Protein AF-A0ABD0PKR1-F1 (afdb_monomer_lite)

Organism: 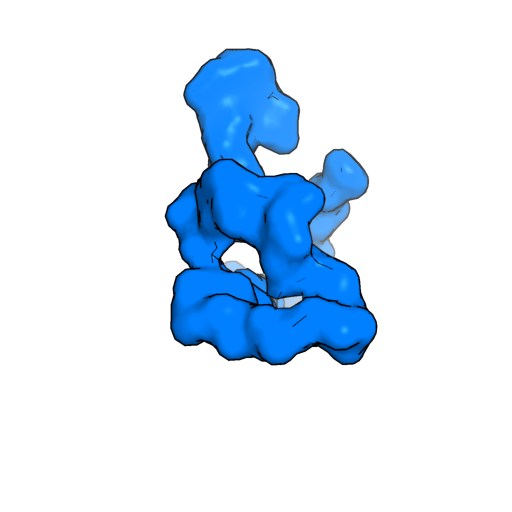Cirrhinus mrigala (NCBI:txid683832)

Radius of gyration: 13.3 Å; chains: 1; bounding box: 28×27×34 Å

pLDDT: mean 93.52, std 5.96, range [59.03, 98.25]

Structure (mmCIF, N/CA/C/O backbone):
data_AF-A0ABD0PKR1-F1
#
_entry.id   AF-A0ABD0PKR1-F1
#
loop_
_atom_site.group_PDB
_atom_site.id
_atom_site.type_symbol
_atom_site.label_atom_id
_atom_site.label_alt_id
_atom_site.label_comp_id
_atom_site.label_asym_id
_atom_site.label_entity_id
_atom_site.label_seq_id
_atom_site.pdbx_PDB_ins_code
_atom_site.Cartn_x
_atom_site.Cartn_y
_atom_site.Cartn_z
_atom_site.occupancy
_atom_site.B_iso_or_equiv
_atom_site.auth_seq_id
_atom_site.auth_comp_id
_atom_site.auth_asym_id
_atom_site.auth_atom_id
_atom_site.pdbx_PDB_model_num
ATOM 1 N N . ALA A 1 1 ? 9.946 6.200 3.118 1.00 59.03 1 ALA A N 1
ATOM 2 C CA . ALA A 1 1 ? 9.038 7.312 2.767 1.00 59.03 1 ALA A CA 1
ATOM 3 C C . ALA A 1 1 ? 9.789 8.612 2.976 1.00 59.03 1 ALA A C 1
ATOM 5 O O . ALA A 1 1 ? 10.495 8.728 3.972 1.00 59.03 1 ALA A O 1
ATOM 6 N N . LEU A 1 2 ? 9.689 9.542 2.032 1.00 80.62 2 LEU A N 1
ATOM 7 C CA . LEU A 1 2 ? 10.161 10.910 2.233 1.00 80.62 2 LEU A CA 1
ATOM 8 C C . LEU A 1 2 ? 9.066 11.710 2.949 1.00 80.62 2 LEU A C 1
ATOM 10 O O . LEU A 1 2 ? 7.907 11.289 2.975 1.00 80.62 2 LEU A O 1
ATOM 14 N N . VAL A 1 3 ? 9.422 12.847 3.545 1.00 80.75 3 VAL A N 1
ATOM 15 C CA . VAL A 1 3 ? 8.438 13.741 4.171 1.00 80.75 3 VAL A CA 1
ATOM 16 C C . VAL A 1 3 ? 7.397 14.140 3.120 1.00 80.75 3 VAL A C 1
ATOM 18 O O . VAL A 1 3 ? 7.745 14.748 2.113 1.00 80.75 3 VAL A O 1
ATOM 21 N N . GLY A 1 4 ? 6.134 13.770 3.355 1.00 85.75 4 GLY A N 1
ATOM 22 C CA . GLY A 1 4 ? 4.999 14.093 2.483 1.00 85.75 4 GLY A CA 1
ATOM 23 C C . GLY A 1 4 ? 4.359 12.908 1.752 1.00 85.75 4 GLY A C 1
ATOM 24 O O . GLY A 1 4 ? 3.238 13.060 1.279 1.00 85.75 4 GLY A O 1
ATOM 25 N N . ASP A 1 5 ? 4.999 11.734 1.708 1.00 91.69 5 ASP A N 1
ATOM 26 C CA . ASP A 1 5 ? 4.420 10.538 1.075 1.00 91.69 5 ASP A CA 1
ATOM 27 C C . ASP A 1 5 ? 4.087 9.435 2.094 1.00 91.69 5 ASP A C 1
ATOM 29 O O . ASP A 1 5 ? 4.695 9.325 3.163 1.00 91.69 5 ASP A O 1
ATOM 33 N N . LYS A 1 6 ? 3.105 8.599 1.756 1.00 93.06 6 LYS A N 1
ATOM 34 C CA . LYS A 1 6 ? 2.648 7.471 2.569 1.00 93.06 6 LYS A CA 1
ATOM 35 C C . LYS A 1 6 ? 3.315 6.183 2.089 1.00 93.06 6 LYS A C 1
ATOM 37 O O . LYS A 1 6 ? 3.434 5.921 0.897 1.00 93.06 6 LYS A O 1
ATOM 42 N N . THR A 1 7 ? 3.722 5.322 3.021 1.00 95.38 7 THR A N 1
ATOM 43 C CA . THR A 1 7 ? 4.169 3.967 2.657 1.00 95.38 7 THR A CA 1
ATOM 44 C C . THR A 1 7 ? 3.005 3.170 2.061 1.00 95.38 7 THR A C 1
ATOM 46 O O . THR A 1 7 ? 1.844 3.457 2.348 1.00 95.38 7 THR A O 1
ATOM 49 N N . LEU A 1 8 ? 3.286 2.118 1.284 1.00 95.31 8 LEU A N 1
ATOM 50 C CA . LEU A 1 8 ? 2.237 1.223 0.767 1.00 95.31 8 LEU A CA 1
ATOM 51 C C . LEU A 1 8 ? 1.337 0.660 1.880 1.00 95.31 8 LEU A C 1
ATOM 53 O O . LEU A 1 8 ? 0.134 0.526 1.691 1.00 95.31 8 LEU A O 1
ATOM 57 N N . ALA A 1 9 ? 1.905 0.347 3.048 1.00 95.19 9 ALA A N 1
ATOM 58 C CA . ALA A 1 9 ? 1.127 -0.100 4.203 1.00 95.19 9 ALA A CA 1
ATOM 59 C C . ALA A 1 9 ? 0.167 0.997 4.696 1.00 95.19 9 ALA A C 1
ATOM 61 O O . ALA A 1 9 ? -1.006 0.727 4.946 1.00 95.19 9 ALA A O 1
ATOM 62 N N . PHE A 1 10 ? 0.639 2.244 4.762 1.00 95.75 10 PHE A N 1
ATOM 63 C CA . PHE A 1 10 ? -0.169 3.375 5.212 1.00 95.75 10 PHE A CA 1
ATOM 64 C C . PHE A 1 10 ? -1.208 3.822 4.172 1.00 95.75 10 PHE A C 1
ATOM 66 O O . PHE A 1 10 ? -2.285 4.271 4.542 1.00 95.75 10 PHE A O 1
ATOM 73 N N . TRP A 1 11 ? -0.954 3.618 2.878 1.00 96.50 11 TRP A N 1
ATOM 74 C CA . TRP A 1 11 ? -1.971 3.758 1.829 1.00 96.50 11 TRP A CA 1
ATOM 75 C C . TRP A 1 11 ? -3.1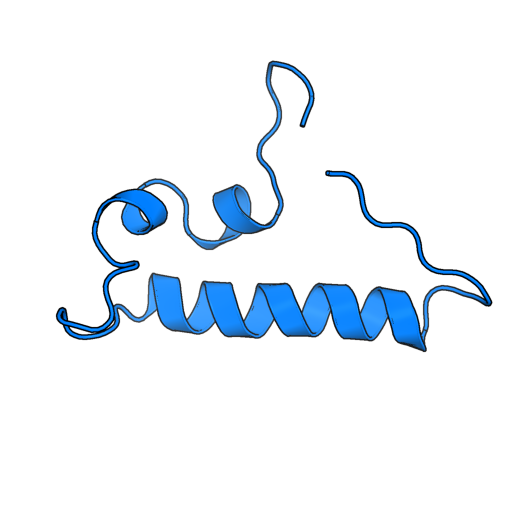15 2.747 1.967 1.00 96.50 11 TRP A C 1
ATOM 77 O O . TRP A 1 11 ? -4.259 3.067 1.654 1.00 96.50 11 TRP A O 1
ATOM 87 N N . LEU A 1 12 ? -2.816 1.523 2.409 1.00 95.56 12 LEU A N 1
ATOM 88 C CA . LEU A 1 12 ? -3.797 0.439 2.473 1.00 95.56 12 LEU A CA 1
ATOM 89 C C . LEU A 1 12 ? -4.605 0.410 3.775 1.00 95.56 12 LEU A C 1
ATOM 91 O O . LEU A 1 12 ? -5.748 -0.041 3.749 1.00 95.56 12 LEU A O 1
ATOM 95 N N . MET A 1 13 ? -4.015 0.849 4.890 1.00 96.06 13 MET A N 1
ATOM 96 C CA . MET A 1 13 ? -4.601 0.712 6.233 1.00 96.06 13 MET A CA 1
ATOM 97 C C . MET A 1 13 ? -4.794 2.045 6.964 1.00 96.06 13 MET A C 1
ATOM 99 O O . MET A 1 13 ? -5.610 2.116 7.879 1.00 96.06 13 MET A O 1
ATOM 103 N N . ASP A 1 14 ? -4.084 3.100 6.553 1.00 95.38 14 ASP A N 1
ATOM 104 C CA . ASP A 1 14 ? -4.178 4.456 7.105 1.00 95.38 14 ASP A CA 1
ATOM 105 C C . ASP A 1 14 ? -4.240 4.466 8.650 1.00 95.38 14 ASP A C 1
ATOM 107 O O . ASP A 1 14 ? -3.447 3.784 9.307 1.00 95.38 14 ASP A O 1
ATOM 111 N N . LYS A 1 15 ? -5.180 5.205 9.253 1.00 94.69 15 LYS A N 1
ATOM 112 C CA . LYS A 1 15 ? -5.322 5.317 10.713 1.00 94.69 15 LYS A CA 1
ATOM 113 C C . LYS A 1 15 ? -5.587 3.991 11.441 1.00 94.69 15 LYS A C 1
ATOM 115 O O . LYS A 1 15 ? -5.206 3.865 12.602 1.00 94.69 15 LYS A O 1
ATOM 120 N N . GLU A 1 16 ? -6.211 3.008 10.785 1.00 92.38 16 GLU A N 1
ATOM 121 C CA . GLU A 1 16 ? -6.563 1.716 11.405 1.00 92.38 16 GLU A CA 1
ATOM 122 C C . GLU A 1 16 ? -5.308 0.920 11.783 1.00 92.38 16 GLU A C 1
ATOM 124 O O . GLU A 1 16 ? -5.342 0.069 12.673 1.00 92.38 16 GLU A O 1
ATOM 129 N N . MET A 1 17 ? -4.171 1.236 11.152 1.00 92.12 17 MET A N 1
ATOM 130 C CA . MET A 1 17 ? -2.872 0.658 11.480 1.00 92.12 17 MET A CA 1
ATOM 131 C C . MET A 1 17 ? -2.469 0.903 12.943 1.00 92.12 17 MET A C 1
ATOM 133 O O . MET A 1 17 ? -1.737 0.099 13.514 1.00 92.12 17 MET A O 1
ATOM 137 N N . TYR A 1 18 ? -2.948 1.979 13.571 1.00 94.19 18 TYR A N 1
ATOM 138 C CA . TYR A 1 18 ? -2.616 2.293 14.963 1.00 94.19 18 TYR A CA 1
ATOM 139 C C . TYR A 1 18 ? -3.501 1.562 15.979 1.00 94.19 18 TYR A C 1
ATOM 141 O O . TYR A 1 18 ? -3.076 1.350 17.111 1.00 94.19 18 TYR A O 1
ATOM 149 N N . THR A 1 19 ? -4.721 1.178 15.597 1.00 91.81 19 THR A N 1
ATOM 150 C CA . THR A 1 19 ? -5.745 0.678 16.531 1.00 91.81 19 THR A CA 1
ATOM 151 C C . THR A 1 19 ? -6.042 -0.807 16.373 1.00 91.81 19 THR A C 1
ATOM 153 O O . THR A 1 19 ? -6.384 -1.470 17.349 1.00 91.81 19 THR A O 1
ATOM 156 N N . SER A 1 20 ? -5.901 -1.346 15.163 1.00 91.94 20 SER A N 1
ATOM 157 C CA . SER A 1 20 ? -6.443 -2.660 14.791 1.00 91.94 20 SER A CA 1
ATOM 158 C C . SER A 1 20 ? -5.374 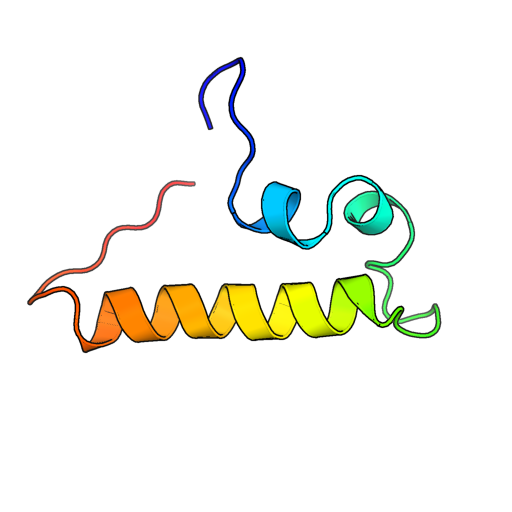-3.642 14.307 1.00 91.94 20 SER A C 1
ATOM 160 O O . SER A 1 20 ? -5.689 -4.627 13.646 1.00 91.94 20 SER A O 1
ATOM 162 N N . MET A 1 21 ? -4.109 -3.393 14.663 1.00 92.44 21 MET A N 1
ATOM 163 C CA . MET A 1 21 ? -2.977 -4.291 14.388 1.00 92.44 21 MET A CA 1
ATOM 164 C C . MET A 1 21 ? -2.721 -5.334 15.487 1.00 92.44 21 MET A C 1
ATOM 166 O O . MET A 1 21 ? -1.868 -6.204 15.324 1.00 92.44 21 MET A O 1
ATOM 170 N N . SER A 1 22 ? -3.436 -5.262 16.614 1.00 93.50 22 SER A N 1
ATOM 171 C CA . SER A 1 22 ? -3.310 -6.245 17.694 1.00 93.50 22 SER A CA 1
ATOM 172 C C . SER A 1 22 ? -4.013 -7.553 17.336 1.00 93.50 22 SER A C 1
ATOM 174 O O . SER A 1 22 ? -5.166 -7.543 16.917 1.00 93.50 22 SER A O 1
ATOM 176 N N . THR A 1 23 ? -3.363 -8.687 17.596 1.00 92.31 23 THR A N 1
ATOM 177 C CA . THR A 1 23 ? -3.958 -10.027 17.446 1.00 92.31 23 THR A CA 1
ATOM 178 C C . THR A 1 23 ? -5.006 -10.352 18.513 1.00 92.31 23 THR A C 1
ATOM 180 O O . THR A 1 23 ? -5.717 -11.345 18.390 1.00 92.31 23 THR A O 1
ATOM 183 N N . LEU A 1 24 ? -5.103 -9.531 19.564 1.00 93.19 24 LEU A N 1
ATOM 184 C CA . LEU A 1 24 ? -6.077 -9.683 20.650 1.00 93.19 24 LEU A CA 1
ATOM 185 C C . LEU A 1 24 ? -7.430 -9.035 20.326 1.00 93.19 24 LEU A C 1
ATOM 187 O O . LEU A 1 24 ? -8.406 -9.253 21.040 1.00 93.19 24 LEU A O 1
ATOM 191 N N . ILE A 1 25 ? -7.479 -8.209 19.280 1.00 87.94 25 ILE A N 1
ATOM 192 C CA . ILE A 1 25 ? -8.672 -7.487 18.844 1.00 87.94 25 ILE A CA 1
ATOM 193 C C . ILE A 1 25 ? -9.181 -8.158 17.560 1.00 87.94 25 ILE A C 1
ATOM 195 O O . ILE A 1 25 ? -8.366 -8.556 16.724 1.00 87.94 25 ILE A O 1
ATOM 199 N N . PRO A 1 26 ? -10.507 -8.296 17.367 1.00 88.44 26 PRO A N 1
ATOM 200 C CA . PRO A 1 26 ? -11.057 -8.811 16.120 1.00 88.44 26 PRO A CA 1
ATOM 201 C C . PRO A 1 26 ? -10.550 -8.025 14.909 1.00 88.44 26 PRO A C 1
ATOM 203 O O . PRO A 1 26 ? -10.526 -6.792 14.908 1.00 88.44 26 PRO A O 1
ATOM 206 N N . MET A 1 27 ? -10.152 -8.751 13.866 1.00 87.94 27 MET A N 1
ATOM 207 C CA . MET A 1 27 ? -9.565 -8.147 12.678 1.00 87.94 27 MET A CA 1
ATOM 208 C C . MET A 1 27 ? -10.617 -7.349 11.898 1.00 87.94 27 MET A C 1
ATOM 210 O O . MET A 1 27 ? -11.657 -7.881 11.510 1.00 87.94 27 MET A O 1
ATOM 214 N N . ASN A 1 28 ? -10.338 -6.067 11.656 1.00 91.19 28 ASN A N 1
ATOM 215 C CA . ASN A 1 28 ? -11.175 -5.221 10.809 1.00 91.19 28 ASN A CA 1
ATOM 216 C C . ASN A 1 28 ? -10.963 -5.589 9.327 1.00 91.19 28 ASN A C 1
ATOM 218 O O . ASN A 1 28 ? -9.839 -5.861 8.902 1.00 91.19 28 ASN A O 1
ATOM 222 N N . SER A 1 29 ? -12.027 -5.522 8.527 1.00 94.25 29 SER A N 1
ATOM 223 C CA . SER A 1 29 ? -12.006 -5.726 7.070 1.00 94.25 29 SER A CA 1
ATOM 224 C C . SER A 1 29 ? -10.946 -4.882 6.341 1.00 94.25 29 SER A C 1
ATOM 226 O O . SER A 1 29 ? -10.340 -5.347 5.376 1.00 94.25 29 SER A O 1
ATOM 228 N N . VAL A 1 30 ? -10.674 -3.662 6.824 1.00 95.31 30 VAL A N 1
ATOM 229 C CA . VAL A 1 30 ? -9.637 -2.773 6.270 1.00 95.31 30 VAL A CA 1
ATOM 230 C C . VAL A 1 30 ? -8.235 -3.348 6.487 1.00 95.31 30 VAL A C 1
ATOM 232 O O . VAL A 1 30 ? -7.431 -3.365 5.555 1.00 95.31 30 VAL A O 1
ATOM 235 N N . ILE A 1 31 ? -7.953 -3.850 7.693 1.00 95.12 31 ILE A N 1
ATOM 236 C CA . ILE A 1 31 ? -6.657 -4.443 8.046 1.00 95.12 31 ILE A CA 1
ATOM 237 C C . ILE A 1 31 ? -6.453 -5.766 7.318 1.00 95.12 31 ILE A C 1
ATOM 239 O O . ILE A 1 31 ? -5.385 -5.969 6.744 1.00 95.12 31 ILE A O 1
ATOM 243 N N . ASP A 1 32 ? -7.473 -6.625 7.266 1.00 96.00 32 ASP A N 1
ATOM 244 C CA . ASP A 1 32 ? -7.380 -7.893 6.538 1.00 96.00 32 ASP A CA 1
ATOM 245 C C . ASP A 1 32 ? -7.051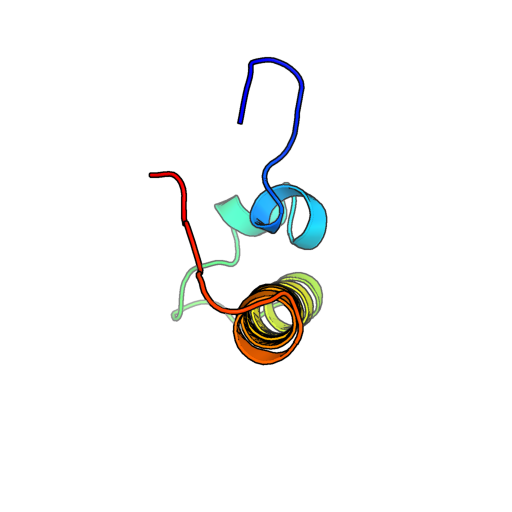 -7.644 5.058 1.00 96.00 32 ASP A C 1
ATOM 247 O O . ASP A 1 32 ? -6.010 -8.084 4.559 1.00 96.00 32 ASP A O 1
ATOM 251 N N . ARG A 1 33 ? -7.842 -6.801 4.376 1.00 96.75 33 ARG A N 1
ATOM 252 C CA . ARG A 1 33 ? -7.564 -6.395 2.989 1.00 96.75 33 ARG A CA 1
ATOM 253 C C . ARG A 1 33 ? -6.168 -5.787 2.842 1.00 96.75 33 ARG A C 1
ATOM 255 O O . ARG A 1 33 ? -5.463 -6.101 1.882 1.00 96.75 33 ARG A O 1
ATOM 262 N N . GLY A 1 34 ? -5.777 -4.903 3.758 1.00 96.69 34 GLY A N 1
ATOM 263 C CA . GLY A 1 34 ? -4.489 -4.223 3.715 1.00 96.69 34 GLY A CA 1
ATOM 264 C C . GLY A 1 34 ? -3.312 -5.189 3.803 1.00 96.69 34 GLY A C 1
ATOM 265 O O . GLY A 1 34 ? -2.389 -5.098 2.995 1.00 96.69 34 GLY A O 1
ATOM 266 N N . ILE A 1 35 ? -3.376 -6.170 4.704 1.00 96.50 35 ILE A N 1
ATOM 267 C CA . ILE A 1 35 ? -2.353 -7.207 4.862 1.00 96.50 35 ILE A CA 1
ATOM 268 C C . ILE A 1 35 ? -2.284 -8.102 3.622 1.00 96.50 35 ILE A C 1
ATOM 270 O O . ILE A 1 35 ? -1.182 -8.368 3.129 1.00 96.50 35 ILE A O 1
ATOM 274 N N . GLN A 1 36 ? -3.425 -8.565 3.094 1.00 97.69 36 GLN A N 1
ATOM 275 C CA . GLN A 1 36 ? -3.415 -9.424 1.905 1.00 97.69 36 GLN A CA 1
ATOM 276 C C . GLN A 1 36 ? -2.823 -8.689 0.698 1.00 97.69 36 GLN A C 1
ATOM 278 O O . GLN A 1 36 ? -1.887 -9.191 0.073 1.00 97.69 36 GLN A O 1
ATOM 283 N N . LEU A 1 37 ? -3.291 -7.470 0.413 1.00 98.00 37 LEU A N 1
ATOM 284 C CA . LEU A 1 37 ? -2.800 -6.692 -0.725 1.00 98.00 37 LEU A CA 1
ATOM 285 C C . LEU A 1 37 ? -1.335 -6.292 -0.569 1.00 98.00 37 LEU A C 1
ATOM 287 O O . LEU A 1 37 ? -0.589 -6.363 -1.542 1.00 98.00 37 LEU A O 1
ATOM 291 N N . HIS A 1 38 ? -0.885 -5.927 0.633 1.00 97.81 38 HIS A N 1
ATOM 292 C CA . HIS A 1 38 ? 0.513 -5.563 0.853 1.00 97.81 38 HIS A CA 1
ATOM 293 C C . HIS A 1 38 ? 1.464 -6.729 0.530 1.00 97.81 38 HIS A C 1
ATOM 295 O O . HIS A 1 38 ? 2.503 -6.527 -0.103 1.00 97.81 38 HIS A O 1
ATOM 301 N N . LYS A 1 39 ? 1.086 -7.962 0.899 1.00 97.69 39 LYS A N 1
ATOM 302 C CA . LYS A 1 39 ? 1.834 -9.178 0.535 1.00 97.69 39 LYS A CA 1
ATOM 303 C C . LYS A 1 39 ? 1.755 -9.467 -0.964 1.00 97.69 39 LYS A C 1
ATOM 305 O O . LYS A 1 39 ? 2.787 -9.730 -1.575 1.00 97.69 39 LYS A O 1
ATOM 310 N N . MET A 1 40 ? 0.563 -9.390 -1.561 1.00 98.25 40 MET A N 1
ATOM 311 C CA . MET A 1 40 ? 0.373 -9.667 -2.990 1.00 98.25 40 MET A CA 1
ATOM 312 C C . MET A 1 40 ? 1.152 -8.694 -3.875 1.00 98.25 40 MET A C 1
ATOM 314 O O . MET A 1 40 ? 1.839 -9.137 -4.787 1.00 98.25 40 MET A O 1
ATOM 318 N N . ILE A 1 41 ? 1.106 -7.389 -3.590 1.00 97.81 41 ILE A N 1
ATOM 319 C CA . ILE A 1 41 ? 1.826 -6.367 -4.364 1.00 97.81 41 ILE A CA 1
ATOM 320 C C . ILE A 1 41 ? 3.328 -6.651 -4.351 1.00 97.81 41 ILE A C 1
ATOM 322 O O . ILE A 1 41 ? 3.957 -6.647 -5.409 1.00 97.81 41 ILE A O 1
ATOM 326 N N . ARG A 1 42 ? 3.896 -6.945 -3.173 1.00 97.38 42 ARG A N 1
ATOM 327 C CA . ARG A 1 42 ? 5.317 -7.288 -3.030 1.00 97.38 42 ARG A CA 1
ATOM 328 C C . ARG A 1 42 ? 5.676 -8.576 -3.757 1.00 97.38 42 ARG A C 1
ATOM 330 O O . ARG A 1 42 ? 6.696 -8.615 -4.430 1.00 97.38 42 ARG A O 1
ATOM 337 N N . LEU A 1 43 ? 4.854 -9.615 -3.632 1.00 97.56 43 LEU A N 1
ATOM 338 C CA . LEU A 1 43 ? 5.104 -10.892 -4.293 1.00 97.56 43 LEU A CA 1
ATOM 339 C C . LEU A 1 43 ? 5.063 -10.746 -5.817 1.00 97.56 43 LEU A C 1
ATOM 341 O O . LEU A 1 43 ? 5.949 -11.247 -6.498 1.00 97.56 43 LEU A O 1
ATOM 345 N N . LEU A 1 44 ? 4.071 -10.026 -6.346 1.00 97.62 44 LEU A N 1
ATOM 346 C CA . LEU A 1 44 ? 3.943 -9.779 -7.781 1.00 97.62 44 LEU A CA 1
ATOM 347 C C . LEU A 1 44 ? 5.134 -8.984 -8.319 1.00 97.62 44 LEU A C 1
ATOM 349 O O . LEU A 1 44 ? 5.708 -9.368 -9.331 1.00 97.62 44 LEU A O 1
ATOM 353 N N . THR A 1 45 ? 5.549 -7.919 -7.627 1.00 96.69 45 THR A N 1
ATOM 354 C CA . THR A 1 45 ? 6.741 -7.152 -8.034 1.00 96.69 45 THR A CA 1
ATOM 355 C C . THR A 1 45 ? 8.026 -7.963 -7.911 1.00 96.69 45 THR A C 1
ATOM 357 O O . THR A 1 45 ? 8.883 -7.853 -8.777 1.00 96.69 45 THR A O 1
ATOM 360 N N . HIS A 1 46 ? 8.160 -8.813 -6.893 1.00 96.81 46 HIS A N 1
ATOM 361 C CA . HIS A 1 46 ? 9.331 -9.674 -6.738 1.00 96.81 46 HIS A CA 1
ATOM 362 C C . HIS A 1 46 ? 9.381 -10.801 -7.784 1.00 96.81 46 HIS A C 1
ATOM 364 O O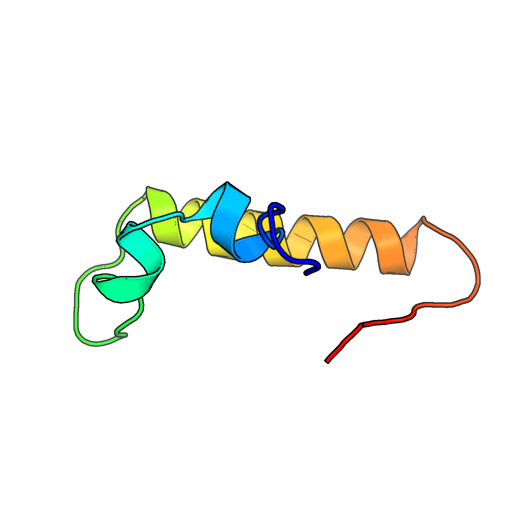 . HIS A 1 46 ? 10.463 -11.180 -8.215 1.00 96.81 46 HIS A O 1
ATOM 370 N N . GLY A 1 47 ? 8.237 -11.375 -8.162 1.00 96.25 47 GLY A N 1
ATOM 371 C CA . GLY A 1 47 ? 8.177 -12.525 -9.070 1.00 96.25 47 GLY A CA 1
ATOM 372 C C . GLY A 1 47 ? 8.096 -12.162 -10.552 1.00 96.25 47 GLY A C 1
ATOM 373 O O . GLY A 1 47 ? 8.539 -12.941 -11.385 1.00 96.25 47 GLY A O 1
ATOM 374 N N . LEU A 1 48 ? 7.517 -11.005 -10.888 1.00 97.06 48 LEU A N 1
ATOM 375 C CA . LEU A 1 48 ? 7.271 -10.586 -12.275 1.00 97.06 48 LEU A CA 1
ATOM 376 C C . LEU A 1 48 ? 7.939 -9.248 -12.638 1.00 97.06 48 LEU A C 1
ATOM 378 O O . LEU A 1 48 ? 7.813 -8.801 -13.774 1.00 97.06 48 LEU A O 1
ATOM 382 N N . GLY A 1 49 ? 8.611 -8.580 -11.694 1.00 94.50 49 GLY A N 1
ATOM 383 C CA . GLY A 1 49 ? 9.203 -7.253 -11.905 1.00 94.50 49 GLY A CA 1
ATOM 384 C C . GLY A 1 49 ? 10.633 -7.249 -12.455 1.00 94.50 49 GLY A C 1
ATOM 385 O O . GLY A 1 49 ? 11.097 -6.192 -12.879 1.00 94.50 49 GLY A O 1
ATOM 386 N N . GLY A 1 50 ? 11.328 -8.393 -12.458 1.00 94.38 50 GLY A N 1
ATOM 387 C CA . GLY A 1 50 ? 12.686 -8.538 -12.995 1.00 94.38 50 GLY A CA 1
ATOM 388 C C . GLY A 1 50 ? 13.549 -9.533 -12.213 1.00 94.38 50 GLY A C 1
ATOM 389 O O . GLY A 1 50 ? 13.051 -10.284 -11.382 1.00 94.38 50 GLY A O 1
ATOM 390 N N . GLU A 1 51 ? 14.860 -9.497 -12.456 1.00 96.19 51 GLU A N 1
ATOM 391 C CA . GLU A 1 51 ? 15.846 -10.458 -11.917 1.00 96.19 51 GLU A CA 1
ATOM 392 C C . GLU A 1 51 ? 16.425 -10.067 -10.543 1.00 96.19 51 GLU A C 1
ATOM 394 O O . GLU A 1 51 ? 17.402 -10.645 -10.068 1.00 96.19 51 GLU A O 1
ATOM 399 N N . GLY A 1 52 ? 15.865 -9.043 -9.897 1.00 93.31 52 GLY A N 1
ATOM 400 C CA . GLY A 1 52 ? 16.364 -8.531 -8.626 1.00 93.31 52 GLY A CA 1
ATOM 401 C C . GLY A 1 52 ? 15.284 -7.803 -7.838 1.00 93.31 52 GLY A C 1
ATOM 402 O O . GLY A 1 52 ? 14.433 -7.121 -8.405 1.00 93.31 52 GLY A O 1
ATOM 403 N N . TYR A 1 53 ? 15.337 -7.936 -6.514 1.00 97.06 53 TYR A N 1
ATOM 404 C CA . TYR A 1 53 ? 14.412 -7.291 -5.590 1.00 97.06 53 TYR A CA 1
ATOM 405 C C . TYR A 1 53 ? 15.175 -6.468 -4.558 1.00 97.06 53 TYR A C 1
ATOM 407 O O . TYR A 1 53 ? 16.187 -6.908 -4.013 1.00 97.06 53 TYR A O 1
ATOM 415 N N . LEU A 1 54 ? 14.658 -5.279 -4.265 1.00 96.94 54 LEU A N 1
ATOM 416 C CA . LEU A 1 54 ? 15.188 -4.389 -3.243 1.00 96.94 54 LEU A CA 1
ATOM 417 C C . LEU A 1 54 ? 14.051 -3.938 -2.326 1.00 96.94 54 LEU A C 1
ATOM 419 O O . LEU A 1 54 ? 12.942 -3.648 -2.776 1.00 96.94 54 LEU A O 1
ATOM 423 N N . ASN A 1 55 ? 14.334 -3.864 -1.028 1.00 95.62 55 ASN A N 1
ATOM 424 C CA . ASN A 1 55 ? 13.414 -3.360 -0.017 1.00 95.62 55 ASN A CA 1
ATOM 425 C C . ASN A 1 55 ? 14.121 -2.311 0.846 1.00 95.62 55 ASN A C 1
ATOM 427 O O . ASN A 1 55 ? 15.253 -2.519 1.274 1.00 95.62 55 ASN A O 1
ATOM 431 N N . PHE A 1 56 ? 13.453 -1.180 1.062 1.00 95.00 56 PHE A N 1
ATOM 432 C CA . PHE A 1 56 ? 13.951 -0.096 1.903 1.00 95.00 56 PHE A CA 1
ATOM 433 C C . PHE A 1 56 ? 13.533 -0.325 3.362 1.00 95.00 56 PHE A C 1
ATOM 435 O O . PHE A 1 56 ? 12.398 -0.751 3.594 1.00 95.00 56 PHE A O 1
ATOM 442 N N . MET A 1 57 ? 14.451 -0.046 4.296 1.00 90.12 57 MET A N 1
ATOM 443 C CA . MET A 1 57 ? 14.262 -0.199 5.746 1.00 90.12 57 MET A CA 1
ATOM 444 C C . MET A 1 57 ? 13.266 0.811 6.324 1.00 90.12 57 MET A C 1
ATOM 446 O O . MET A 1 57 ? 13.253 1.976 5.866 1.00 90.12 57 MET A O 1
#

Secondary structure (DSSP, 8-state):
--TT---HHHHHHTTHHHHS--TTSPPPHHHHHHHHHHHHHHHHHHHHS-S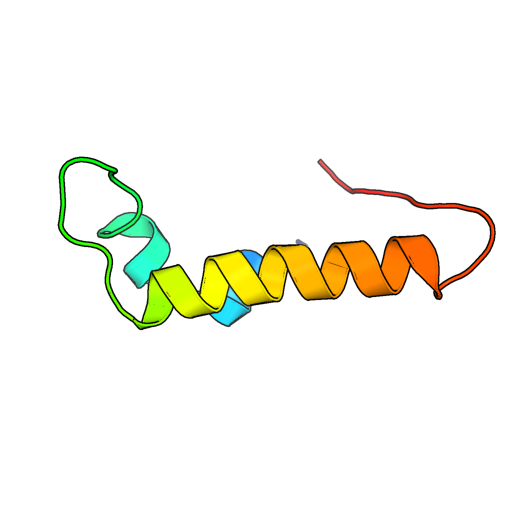------

Foldseek 3Di:
DPPPDDDLLCVQQPPVVVPAPDPVDPHDPSNVRSVVVVVVVQVCCCPPVDDDDDDDD

Sequence (57 aa):
ALVGDKTLAFWLMDKEMYTSMSTLIPMNSVIDRGIQLHKMIRLLTHGLGGEGYLNFM